Protein AF-A0A251WBS4-F1 (afdb_monomer_lite)

Structure (mmCIF, N/CA/C/O backbone):
data_AF-A0A251WBS4-F1
#
_entry.id   AF-A0A251WBS4-F1
#
loop_
_atom_site.group_PDB
_atom_site.id
_atom_site.type_symbol
_atom_site.label_atom_id
_atom_site.label_alt_id
_atom_site.label_comp_id
_atom_site.label_asym_id
_atom_site.label_entity_id
_atom_site.label_seq_id
_atom_site.pdbx_PDB_ins_code
_atom_site.Cartn_x
_atom_site.Cartn_y
_atom_site.Cartn_z
_atom_site.occupancy
_atom_site.B_iso_or_equiv
_atom_site.auth_seq_id
_atom_site.auth_comp_id
_atom_site.auth_asym_id
_atom_site.auth_atom_id
_atom_site.pdbx_PDB_model_num
ATOM 1 N N . MET A 1 1 ? -35.674 -22.904 36.968 1.00 46.69 1 MET A N 1
ATOM 2 C CA . MET A 1 1 ? -35.251 -22.869 35.552 1.00 46.69 1 MET A CA 1
ATOM 3 C C . MET A 1 1 ? -34.997 -21.417 35.200 1.00 46.69 1 MET A C 1
ATOM 5 O O . MET A 1 1 ? -35.944 -20.658 35.055 1.00 46.69 1 MET A O 1
ATOM 9 N N . THR A 1 2 ? -33.736 -21.003 35.222 1.00 41.19 2 THR A N 1
ATOM 10 C CA . THR A 1 2 ? -33.306 -19.636 34.897 1.00 41.19 2 THR A CA 1
ATOM 11 C C . THR A 1 2 ? -33.329 -19.480 33.373 1.00 41.19 2 THR A C 1
ATOM 13 O O . THR A 1 2 ? -32.869 -20.402 32.695 1.00 41.19 2 THR A O 1
ATOM 16 N N . PRO A 1 3 ? -33.872 -18.389 32.804 1.00 46.88 3 PRO A N 1
ATOM 17 C CA . PRO A 1 3 ? -33.784 -18.175 31.364 1.00 46.88 3 PRO A CA 1
ATOM 18 C C . PRO A 1 3 ? -32.308 -18.033 30.949 1.00 46.88 3 PRO A C 1
ATOM 20 O O . PRO A 1 3 ? -31.515 -17.488 31.724 1.00 46.88 3 PRO A O 1
ATOM 23 N N . PRO A 1 4 ? -31.913 -18.525 29.761 1.00 46.59 4 PRO A N 1
ATOM 24 C CA . PRO A 1 4 ? -30.562 -18.319 29.262 1.00 46.59 4 PRO A CA 1
ATOM 25 C C . PRO A 1 4 ? -30.319 -16.824 29.025 1.00 46.59 4 PRO A C 1
ATOM 27 O O . PRO A 1 4 ? -31.164 -16.129 28.457 1.00 46.59 4 PRO A O 1
ATOM 30 N N . SER A 1 5 ? -29.160 -16.337 29.473 1.00 45.34 5 SER A N 1
ATOM 31 C CA . SER A 1 5 ? -28.677 -14.983 29.200 1.00 45.34 5 SER A CA 1
ATOM 32 C C . SER A 1 5 ? -28.696 -14.699 27.692 1.00 45.34 5 SER A C 1
ATOM 34 O O . SER A 1 5 ? -28.319 -15.582 26.915 1.00 45.34 5 SER A O 1
ATOM 36 N N . PRO A 1 6 ? -29.099 -13.492 27.252 1.00 50.22 6 PRO A N 1
ATOM 37 C CA . PRO A 1 6 ? -29.085 -13.144 25.840 1.00 50.22 6 PRO A CA 1
ATOM 38 C C . PRO A 1 6 ? -27.646 -13.208 25.323 1.00 50.22 6 PRO A C 1
ATOM 40 O O . PRO A 1 6 ? -26.766 -12.492 25.801 1.00 50.22 6 PRO A O 1
ATOM 43 N N . GLN A 1 7 ? -27.408 -14.096 24.358 1.00 42.38 7 GLN A N 1
ATOM 44 C CA . GLN A 1 7 ? -26.165 -14.117 23.602 1.00 42.38 7 GLN A CA 1
ATOM 45 C C . GLN A 1 7 ? -26.086 -12.796 22.837 1.00 42.38 7 GLN A C 1
ATOM 47 O O . GLN A 1 7 ? -26.953 -12.495 22.016 1.00 42.38 7 GLN A O 1
ATOM 52 N N . ILE A 1 8 ? -25.086 -11.978 23.163 1.00 43.69 8 ILE A N 1
ATOM 53 C CA . ILE A 1 8 ? -24.779 -10.759 22.421 1.00 43.69 8 ILE A CA 1
ATOM 54 C C . ILE A 1 8 ? -24.406 -11.214 21.010 1.00 43.69 8 ILE A C 1
ATOM 56 O O . ILE A 1 8 ? -23.348 -11.796 20.798 1.00 43.69 8 ILE A O 1
ATOM 60 N N . LEU A 1 9 ? -25.318 -10.999 20.066 1.00 41.06 9 LEU A N 1
ATOM 61 C CA . LEU A 1 9 ? -25.081 -11.195 18.646 1.00 41.06 9 LEU A CA 1
ATOM 62 C C . LEU A 1 9 ? -24.006 -10.181 18.235 1.00 41.06 9 LEU A C 1
ATOM 64 O O . LEU A 1 9 ? -24.298 -8.992 18.088 1.00 41.06 9 LEU A O 1
ATOM 68 N N . GLU A 1 10 ? -22.753 -10.627 18.143 1.00 39.06 10 GLU A N 1
ATOM 69 C CA . GLU A 1 10 ? -21.641 -9.819 17.651 1.00 39.06 10 GLU A CA 1
ATOM 70 C C . GLU A 1 10 ? -22.037 -9.255 16.283 1.00 39.06 10 GLU A C 1
ATOM 72 O O . GLU A 1 10 ? -22.209 -9.982 15.305 1.00 39.06 10 GLU A O 1
ATOM 77 N N . SER A 1 11 ? -22.271 -7.942 16.230 1.00 45.28 11 SER A N 1
ATOM 78 C CA . SER A 1 11 ? -22.544 -7.256 14.969 1.00 45.28 11 SER A CA 1
ATOM 79 C C . SER A 1 11 ? -21.359 -7.489 14.029 1.00 45.28 11 SER A C 1
ATOM 81 O O . SER A 1 11 ? -20.220 -7.415 14.505 1.00 45.28 11 SER A O 1
ATOM 83 N N . PRO A 1 12 ? -21.577 -7.751 12.725 1.00 49.47 12 PRO A N 1
ATOM 84 C CA . PRO A 1 12 ? -20.476 -7.932 11.792 1.00 49.47 12 PRO A CA 1
ATOM 85 C C . PRO A 1 12 ? -19.605 -6.677 11.845 1.00 49.47 12 PRO A C 1
ATOM 87 O O . PRO A 1 12 ? -20.053 -5.579 11.506 1.00 49.47 12 PRO A O 1
ATOM 90 N N . GLN A 1 13 ? -18.382 -6.829 12.354 1.00 56.59 13 GLN A N 1
ATOM 91 C CA . GLN A 1 13 ? -17.402 -5.752 12.373 1.00 56.59 13 GLN A CA 1
ATOM 92 C C . GLN A 1 13 ? -17.239 -5.267 10.932 1.00 56.59 13 GLN A C 1
ATOM 94 O O . GLN A 1 13 ? -17.063 -6.082 10.023 1.00 56.59 13 GLN A O 1
ATOM 99 N N . ALA A 1 14 ? -17.346 -3.955 10.713 1.00 65.94 14 ALA A N 1
ATOM 100 C CA . ALA A 1 14 ? -17.113 -3.389 9.391 1.00 65.94 14 ALA A CA 1
ATOM 101 C C . ALA A 1 14 ? -15.732 -3.852 8.885 1.00 65.94 14 ALA A C 1
ATOM 103 O O . ALA A 1 14 ? -14.791 -3.909 9.687 1.00 65.94 14 ALA A O 1
ATOM 104 N N . PRO A 1 15 ? -15.597 -4.211 7.594 1.00 76.69 15 PRO A N 1
ATOM 105 C CA . PRO A 1 15 ? -14.317 -4.648 7.059 1.00 76.69 15 PRO A CA 1
ATOM 106 C C . PRO A 1 15 ? -13.251 -3.567 7.305 1.00 76.69 15 PRO A C 1
ATOM 108 O O . PRO A 1 15 ? -13.569 -2.373 7.276 1.00 76.69 15 PRO A O 1
ATOM 111 N N . PRO A 1 16 ? -11.996 -3.962 7.580 1.00 86.12 16 PRO A N 1
ATOM 112 C CA . PRO A 1 16 ? -10.938 -2.997 7.830 1.00 86.12 16 PRO A CA 1
ATOM 113 C C . PRO A 1 16 ? -10.671 -2.156 6.580 1.00 86.12 16 PRO A C 1
ATOM 115 O O . PRO A 1 16 ? -10.741 -2.664 5.461 1.00 86.12 16 PRO A O 1
ATOM 118 N N . CYS A 1 17 ? -10.289 -0.893 6.776 1.00 89.50 17 CYS A N 1
ATOM 119 C CA . CYS A 1 17 ? -9.756 -0.088 5.680 1.00 89.50 17 CYS A CA 1
ATOM 120 C C . CYS A 1 17 ? -8.401 -0.667 5.267 1.00 89.50 17 CYS A C 1
ATOM 122 O O . CYS A 1 17 ? -7.529 -0.836 6.121 1.00 89.50 17 CYS A O 1
ATOM 124 N N . ARG A 1 18 ? -8.210 -0.985 3.986 1.00 94.06 18 ARG A N 1
ATOM 125 C CA . ARG A 1 18 ? -6.945 -1.529 3.477 1.00 94.06 18 ARG A CA 1
ATOM 126 C C . ARG A 1 18 ? -6.140 -0.432 2.803 1.00 94.06 18 ARG A C 1
ATOM 128 O O . ARG A 1 18 ? -6.684 0.314 1.994 1.00 94.06 18 ARG A O 1
ATOM 135 N N . ILE A 1 19 ? -4.849 -0.371 3.097 1.00 95.00 19 ILE A N 1
ATOM 136 C CA . ILE A 1 19 ? -3.885 0.480 2.404 1.00 95.00 19 ILE A CA 1
ATOM 137 C C . ILE A 1 19 ? -2.816 -0.422 1.787 1.00 95.00 19 ILE A C 1
ATOM 139 O O . ILE A 1 19 ? -2.160 -1.178 2.500 1.00 95.00 19 ILE A O 1
ATOM 143 N N . LEU A 1 20 ? -2.629 -0.338 0.473 1.00 96.94 20 LEU A N 1
ATOM 144 C CA . LEU A 1 20 ? -1.485 -0.910 -0.230 1.00 96.94 20 LEU A CA 1
ATOM 145 C C . LEU A 1 20 ? -0.413 0.174 -0.330 1.00 96.94 20 LEU A C 1
ATOM 147 O O . LEU A 1 20 ? -0.620 1.176 -1.009 1.00 96.94 20 LEU A O 1
ATOM 151 N N . LEU A 1 21 ? 0.716 -0.007 0.351 1.00 97.75 21 LEU A N 1
ATOM 152 C CA . LEU A 1 21 ? 1.795 0.976 0.379 1.00 97.75 21 LEU A CA 1
ATOM 153 C C . LEU A 1 21 ? 2.951 0.520 -0.501 1.00 97.75 21 LEU A C 1
ATOM 155 O O . LEU A 1 21 ? 3.651 -0.431 -0.166 1.00 97.75 21 LEU A O 1
ATOM 159 N N . ALA A 1 22 ? 3.180 1.225 -1.600 1.00 96.88 22 ALA A N 1
ATOM 160 C CA . ALA A 1 22 ? 4.280 0.951 -2.513 1.00 96.88 22 ALA A CA 1
ATOM 161 C C . ALA A 1 22 ? 5.333 2.055 -2.478 1.00 96.88 22 ALA A C 1
ATOM 163 O O . ALA A 1 22 ? 5.101 3.152 -1.981 1.00 96.88 22 ALA A O 1
ATOM 164 N N . HIS A 1 23 ? 6.504 1.804 -3.059 1.00 96.06 23 HIS A N 1
ATOM 165 C CA . HIS A 1 23 ? 7.510 2.856 -3.199 1.00 96.06 23 HIS A CA 1
ATOM 166 C C . HIS A 1 23 ? 7.011 4.018 -4.082 1.00 96.06 23 HIS A C 1
ATOM 168 O O . HIS A 1 23 ? 7.164 5.190 -3.737 1.00 96.06 23 HIS A O 1
ATOM 174 N N . GLY A 1 24 ? 6.370 3.677 -5.204 1.00 92.19 24 GLY A N 1
ATOM 175 C CA . GLY A 1 24 ? 5.958 4.613 -6.248 1.00 92.19 24 GLY A CA 1
ATOM 176 C C . GLY A 1 24 ? 7.060 4.876 -7.275 1.00 92.19 24 GLY A C 1
ATOM 177 O O . GLY A 1 24 ? 8.258 4.843 -6.975 1.00 92.19 24 GLY A O 1
ATOM 178 N N . SER A 1 25 ? 6.641 5.116 -8.514 1.00 92.56 25 SER A N 1
ATOM 179 C CA . SER A 1 25 ? 7.492 5.390 -9.667 1.00 92.56 25 SER A CA 1
ATOM 180 C C . SER A 1 25 ? 7.019 6.639 -10.401 1.00 92.56 25 SER A C 1
ATOM 182 O O . SER A 1 25 ? 5.827 6.865 -10.585 1.00 92.56 25 SER A O 1
ATOM 184 N N . ARG A 1 26 ? 7.977 7.436 -10.883 1.00 91.00 26 ARG A N 1
ATOM 185 C CA . ARG A 1 26 ? 7.719 8.593 -11.760 1.00 91.00 26 ARG A CA 1
ATOM 186 C C . ARG A 1 26 ? 7.756 8.235 -13.249 1.00 91.00 26 ARG A C 1
ATOM 188 O O . ARG A 1 26 ? 7.549 9.102 -14.090 1.00 91.00 26 ARG A O 1
ATOM 195 N N . ARG A 1 27 ? 8.083 6.984 -13.594 1.00 93.56 27 ARG A N 1
ATOM 196 C CA . ARG A 1 27 ? 8.146 6.538 -14.992 1.00 93.56 27 ARG A CA 1
ATOM 197 C C . ARG A 1 27 ? 6.728 6.321 -15.534 1.00 93.56 27 ARG A C 1
ATOM 199 O O . ARG A 1 27 ? 5.914 5.744 -14.810 1.00 93.56 27 ARG A O 1
ATOM 206 N N . PRO A 1 28 ? 6.440 6.688 -16.796 1.00 90.81 28 PRO A N 1
ATOM 207 C CA . PRO A 1 28 ? 5.167 6.356 -17.432 1.00 90.81 28 PRO A CA 1
ATOM 208 C C . PRO A 1 28 ? 4.879 4.852 -17.345 1.00 90.81 28 PRO A C 1
ATOM 210 O O . PRO A 1 28 ? 5.748 4.038 -17.651 1.00 90.81 28 PRO A O 1
ATOM 213 N N . GLY A 1 29 ? 3.687 4.484 -16.867 1.00 92.25 29 GLY A N 1
ATOM 214 C CA . GLY A 1 29 ? 3.277 3.085 -16.674 1.00 92.25 29 GLY A CA 1
ATOM 215 C C . GLY A 1 29 ? 3.964 2.346 -15.516 1.00 92.25 29 GLY A C 1
ATOM 216 O O . GLY A 1 29 ? 3.622 1.203 -15.227 1.00 92.25 29 GLY A O 1
ATOM 217 N N . GLY A 1 30 ? 4.901 2.983 -14.806 1.00 92.12 30 GLY A N 1
ATOM 218 C CA . GLY A 1 30 ? 5.676 2.349 -13.735 1.00 92.12 30 GLY A CA 1
ATOM 219 C C . GLY A 1 30 ? 4.855 1.925 -12.514 1.00 92.12 30 GLY A C 1
ATOM 220 O O . GLY A 1 30 ? 5.332 1.113 -11.729 1.00 92.12 30 GLY A O 1
ATOM 221 N N . ASN A 1 31 ? 3.634 2.446 -12.368 1.00 94.69 31 ASN A N 1
ATOM 222 C CA . ASN A 1 31 ? 2.724 2.121 -11.269 1.00 94.69 31 ASN A CA 1
ATOM 223 C C . ASN A 1 31 ? 1.525 1.261 -11.701 1.00 94.69 31 ASN A C 1
ATOM 225 O O . ASN A 1 31 ? 0.752 0.833 -10.853 1.00 94.69 31 ASN A O 1
ATOM 229 N N . THR A 1 32 ? 1.362 0.954 -12.993 1.00 95.12 32 THR A N 1
ATOM 230 C CA . THR A 1 32 ? 0.133 0.325 -13.512 1.00 95.12 32 THR A CA 1
ATOM 231 C C . THR A 1 32 ? -0.197 -1.004 -12.832 1.00 95.12 32 THR A C 1
ATOM 233 O O . THR A 1 32 ? -1.358 -1.274 -12.530 1.00 95.12 32 THR A O 1
ATOM 236 N N . ILE A 1 33 ? 0.818 -1.824 -12.545 1.00 94.50 33 ILE A N 1
ATOM 237 C CA . ILE A 1 33 ? 0.626 -3.110 -11.862 1.00 94.50 33 ILE A CA 1
ATOM 238 C C . ILE A 1 33 ? 0.136 -2.907 -10.428 1.00 94.50 33 ILE A C 1
ATOM 240 O O . ILE A 1 33 ? -0.800 -3.578 -10.002 1.00 94.50 33 ILE A O 1
ATOM 244 N N . VAL A 1 34 ? 0.721 -1.962 -9.691 1.00 94.62 34 VAL A N 1
ATOM 245 C CA . VAL A 1 34 ? 0.334 -1.724 -8.296 1.00 94.62 34 VAL A CA 1
ATOM 246 C C . VAL A 1 34 ? -1.012 -0.998 -8.183 1.00 94.62 34 VAL A C 1
ATOM 248 O O . VAL A 1 34 ? -1.782 -1.270 -7.268 1.00 94.62 34 VAL A O 1
ATOM 251 N N . GLU A 1 35 ? -1.359 -0.163 -9.162 1.00 95.00 35 GLU A N 1
ATOM 252 C CA . GLU A 1 35 ? -2.692 0.436 -9.314 1.00 95.00 35 GLU A CA 1
ATOM 253 C C . GLU A 1 35 ? -3.777 -0.599 -9.617 1.00 95.00 35 GLU A C 1
ATOM 255 O O . GLU A 1 35 ? -4.910 -0.477 -9.149 1.00 95.00 35 GLU A O 1
ATOM 260 N N . GLN A 1 36 ? -3.467 -1.617 -10.424 1.00 94.44 36 GLN A N 1
ATOM 261 C CA . GLN A 1 36 ? -4.387 -2.729 -10.646 1.00 94.44 36 GLN A CA 1
ATOM 262 C C . GLN A 1 36 ? -4.529 -3.574 -9.379 1.00 94.44 36 GLN A C 1
ATOM 264 O O . GLN A 1 36 ? -5.649 -3.813 -8.941 1.00 94.44 36 GLN A O 1
ATOM 269 N N . LEU A 1 37 ? -3.413 -3.923 -8.737 1.00 94.31 37 LEU A N 1
ATOM 270 C CA . LEU A 1 37 ? -3.418 -4.701 -7.502 1.00 94.31 37 LEU A CA 1
ATOM 271 C C . LEU A 1 37 ? -4.220 -4.014 -6.387 1.00 94.31 37 LEU A C 1
ATOM 273 O O . LEU A 1 37 ? -5.013 -4.664 -5.714 1.00 94.31 37 LEU A O 1
ATOM 277 N N . ALA A 1 38 ? -4.067 -2.699 -6.210 1.00 94.25 38 ALA A N 1
ATOM 278 C CA . ALA A 1 38 ? -4.849 -1.943 -5.233 1.00 94.25 38 ALA A CA 1
ATOM 279 C C . ALA A 1 38 ? -6.360 -2.048 -5.493 1.00 94.25 38 ALA A C 1
ATOM 281 O O . ALA A 1 38 ? -7.135 -2.222 -4.555 1.00 94.25 38 ALA A O 1
ATOM 282 N N . ARG A 1 39 ? -6.777 -1.994 -6.767 1.00 91.75 39 ARG A N 1
ATOM 283 C CA . ARG A 1 39 ? -8.183 -2.171 -7.158 1.00 91.75 39 ARG A CA 1
ATOM 284 C C . ARG A 1 39 ? -8.680 -3.580 -6.862 1.00 91.75 39 ARG A C 1
ATOM 286 O O . ARG A 1 39 ? -9.756 -3.721 -6.291 1.00 91.75 39 ARG A O 1
ATOM 293 N N . ASP A 1 40 ? -7.894 -4.597 -7.196 1.00 92.19 40 ASP A N 1
ATOM 294 C CA . ASP A 1 40 ? -8.265 -6.000 -6.980 1.00 92.19 40 ASP A CA 1
ATOM 295 C C . ASP A 1 40 ? -8.391 -6.339 -5.483 1.00 92.19 40 ASP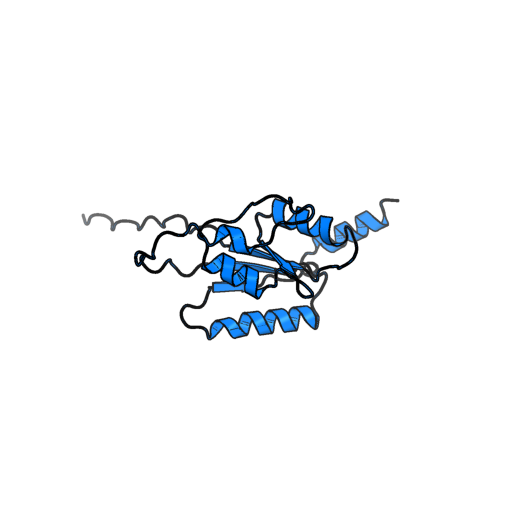 A C 1
ATOM 297 O O . ASP A 1 40 ? -9.200 -7.180 -5.093 1.00 92.19 40 ASP A O 1
ATOM 301 N N . LEU A 1 41 ? -7.623 -5.653 -4.629 1.00 90.06 41 LEU A N 1
ATOM 302 C CA . LEU A 1 41 ? -7.648 -5.815 -3.173 1.00 90.06 41 LEU A CA 1
ATOM 303 C C . LEU A 1 41 ? -8.710 -4.960 -2.456 1.00 90.06 41 LEU A C 1
ATOM 305 O O . LEU A 1 41 ? -8.859 -5.093 -1.234 1.00 90.06 41 LEU A O 1
ATOM 309 N N . ASP A 1 42 ? -9.424 -4.089 -3.179 1.00 90.56 42 ASP A N 1
ATOM 310 C CA . ASP A 1 42 ? -10.243 -3.009 -2.604 1.00 90.56 42 ASP A CA 1
ATOM 311 C C . ASP A 1 42 ? -9.450 -2.216 -1.545 1.00 90.56 42 ASP A C 1
ATOM 313 O O . ASP A 1 42 ? -9.820 -2.122 -0.373 1.00 90.56 42 ASP A O 1
ATOM 317 N N . ALA A 1 43 ? -8.270 -1.738 -1.948 1.00 92.38 43 ALA A N 1
ATOM 318 C CA . ALA A 1 43 ? -7.329 -1.037 -1.089 1.00 92.38 43 ALA A CA 1
ATOM 319 C C . ALA A 1 43 ? -7.053 0.385 -1.586 1.00 92.38 43 ALA A C 1
ATOM 321 O O . ALA A 1 43 ? -6.938 0.653 -2.782 1.00 92.38 43 ALA A O 1
ATOM 322 N N . HIS A 1 44 ? -6.855 1.294 -0.636 1.00 92.62 44 HIS A N 1
ATOM 323 C CA . HIS A 1 44 ? -6.268 2.599 -0.893 1.00 92.62 44 HIS A CA 1
ATOM 324 C C . HIS A 1 44 ? -4.807 2.433 -1.292 1.00 92.62 44 HIS A C 1
ATOM 326 O O . HIS A 1 44 ? -4.016 1.871 -0.539 1.00 92.62 44 HIS A O 1
ATOM 332 N N . LEU A 1 45 ? -4.434 2.941 -2.459 1.00 95.50 45 LEU A N 1
ATOM 333 C CA . LEU A 1 45 ? -3.041 2.953 -2.879 1.00 95.50 45 LEU A CA 1
ATOM 334 C C . LEU A 1 45 ? -2.333 4.164 -2.280 1.00 95.50 45 LEU A C 1
ATOM 336 O O . LEU A 1 45 ? -2.746 5.288 -2.541 1.00 95.50 45 LEU A O 1
ATOM 340 N N . ALA A 1 46 ? -1.271 3.918 -1.522 1.00 96.44 46 ALA A N 1
ATOM 341 C CA . ALA A 1 46 ? -0.355 4.925 -1.011 1.00 96.44 46 ALA A CA 1
ATOM 342 C C . ALA A 1 46 ? 1.039 4.720 -1.609 1.00 96.44 46 ALA A C 1
ATOM 344 O O . ALA A 1 46 ? 1.455 3.589 -1.885 1.00 96.44 46 ALA A O 1
ATOM 345 N N . TYR A 1 47 ? 1.792 5.808 -1.740 1.00 96.69 47 TYR A N 1
ATOM 346 C CA . TYR A 1 47 ? 3.184 5.767 -2.159 1.00 96.69 47 TYR A CA 1
ATOM 347 C C . TYR A 1 47 ? 4.115 6.365 -1.105 1.00 96.69 47 TYR A C 1
ATOM 349 O O . TYR A 1 47 ? 3.781 7.324 -0.414 1.00 96.69 47 TYR A O 1
ATOM 357 N N . TRP A 1 48 ? 5.318 5.801 -1.003 1.00 95.69 48 TRP A N 1
ATOM 358 C CA . TRP A 1 48 ? 6.372 6.319 -0.134 1.00 95.69 48 TRP A CA 1
ATOM 359 C C . TRP A 1 48 ? 7.019 7.585 -0.707 1.00 95.69 48 TRP A C 1
ATOM 361 O O . TRP A 1 48 ? 7.298 8.531 0.019 1.00 95.69 48 TRP A O 1
ATOM 371 N N . SER A 1 49 ? 7.279 7.608 -2.018 1.00 93.31 49 SER A N 1
ATOM 372 C CA . SER A 1 49 ? 8.054 8.675 -2.675 1.00 93.31 49 SER A CA 1
ATOM 373 C C . SER A 1 49 ? 7.218 9.693 -3.452 1.00 93.31 49 SER A C 1
ATOM 375 O O . SER A 1 49 ? 7.786 10.553 -4.127 1.00 93.31 49 SER A O 1
ATOM 377 N N . MET A 1 50 ? 5.889 9.588 -3.422 1.00 92.44 50 MET A N 1
ATOM 378 C CA . MET A 1 50 ? 4.993 10.507 -4.128 1.00 92.44 50 MET A CA 1
ATOM 379 C C . MET A 1 50 ? 3.582 10.497 -3.534 1.00 92.44 50 MET A C 1
ATOM 381 O O . MET A 1 50 ? 3.294 9.731 -2.623 1.00 92.44 50 MET A O 1
ATOM 385 N N . ALA A 1 51 ? 2.710 11.362 -4.047 1.00 90.56 51 ALA A N 1
ATOM 386 C CA . ALA A 1 51 ? 1.309 11.398 -3.651 1.00 90.56 51 ALA A CA 1
ATOM 387 C C . ALA A 1 51 ? 0.480 10.301 -4.361 1.00 90.56 51 ALA A C 1
ATOM 389 O O . ALA A 1 51 ? 0.805 9.947 -5.501 1.00 90.56 51 ALA A O 1
ATOM 390 N N . PRO A 1 52 ? -0.615 9.818 -3.743 1.00 94.38 52 PRO A N 1
ATOM 391 C CA . PRO A 1 52 ? -1.013 10.084 -2.354 1.00 94.38 52 PRO A CA 1
ATOM 392 C C . PRO A 1 52 ? -0.065 9.404 -1.354 1.00 94.38 52 PRO A C 1
ATOM 394 O O . PRO A 1 52 ? 0.377 8.275 -1.573 1.00 94.38 52 PRO A O 1
ATOM 397 N N . SER A 1 53 ? 0.265 10.104 -0.270 1.00 94.56 53 SER A N 1
ATOM 398 C CA . SER A 1 53 ? 1.143 9.581 0.777 1.00 94.56 53 SER A CA 1
ATOM 399 C C . SER A 1 53 ? 0.400 8.620 1.707 1.00 94.56 53 SER A C 1
ATOM 401 O O . SER A 1 53 ? -0.832 8.551 1.731 1.00 94.56 53 SER A O 1
ATOM 403 N N . LEU A 1 54 ? 1.155 7.890 2.528 1.00 93.94 54 LEU A N 1
ATOM 404 C CA . LEU A 1 54 ? 0.579 7.025 3.555 1.00 93.94 54 LEU A CA 1
ATOM 405 C C . LEU A 1 54 ? -0.332 7.797 4.532 1.00 93.94 54 LEU A C 1
ATOM 407 O O . LEU A 1 54 ? -1.375 7.284 4.939 1.00 93.94 54 LEU A O 1
ATOM 411 N N . GLU A 1 55 ? 0.043 9.026 4.885 1.00 91.12 55 GLU A N 1
ATOM 412 C CA . GLU A 1 55 ? -0.741 9.883 5.777 1.00 91.12 55 GLU A CA 1
ATOM 413 C C . GLU A 1 55 ? -2.043 10.357 5.117 1.00 91.12 55 GLU A C 1
ATOM 415 O O . GLU A 1 55 ? -3.100 10.293 5.746 1.00 91.12 55 GLU A O 1
ATOM 420 N N . ASP A 1 56 ? -2.005 10.729 3.833 1.00 89.50 56 ASP A N 1
ATOM 421 C CA . ASP A 1 56 ? -3.206 11.102 3.071 1.00 89.50 56 ASP A CA 1
ATOM 422 C C . ASP A 1 56 ? -4.227 9.957 3.059 1.00 89.50 56 ASP A C 1
ATOM 424 O O . ASP A 1 56 ? -5.415 10.148 3.341 1.00 89.50 56 ASP A O 1
ATOM 428 N N . CYS A 1 57 ? -3.758 8.737 2.780 1.00 90.56 57 CYS A N 1
ATOM 429 C CA . CYS A 1 57 ? -4.607 7.551 2.760 1.00 90.56 57 CYS A CA 1
ATOM 430 C C . CYS A 1 57 ? -5.141 7.193 4.150 1.00 90.56 57 CYS A C 1
ATOM 432 O O . CYS A 1 57 ? -6.308 6.817 4.269 1.00 90.56 57 CYS A O 1
ATOM 434 N N . LEU A 1 58 ? -4.334 7.341 5.204 1.00 88.50 58 LEU A N 1
ATOM 435 C CA . LEU A 1 58 ? -4.788 7.127 6.577 1.00 88.50 58 LEU A CA 1
ATOM 436 C C . LEU A 1 58 ? -5.889 8.120 6.962 1.00 88.50 58 LEU A C 1
ATOM 438 O O . LEU A 1 58 ? -6.938 7.708 7.460 1.00 88.50 58 LEU A O 1
ATOM 442 N N . ASN A 1 59 ? -5.696 9.405 6.669 1.00 85.38 59 ASN A N 1
ATOM 443 C CA . ASN A 1 59 ? -6.695 10.441 6.919 1.00 85.38 59 ASN A CA 1
ATOM 444 C C . ASN A 1 59 ? -7.995 10.152 6.161 1.00 85.38 59 ASN A C 1
ATOM 446 O O . ASN A 1 59 ? -9.087 10.252 6.727 1.00 85.38 59 ASN A O 1
ATOM 450 N N . HIS A 1 60 ? -7.894 9.705 4.908 1.00 83.06 60 HIS A N 1
ATOM 451 C CA . HIS A 1 60 ? -9.060 9.295 4.138 1.00 83.06 60 HIS A CA 1
ATOM 452 C C . HIS A 1 60 ? -9.778 8.094 4.777 1.00 83.06 60 HIS A C 1
ATOM 454 O O . HIS A 1 60 ? -10.991 8.151 4.994 1.00 83.06 60 HIS A O 1
ATOM 460 N N . CYS A 1 61 ? -9.036 7.044 5.148 1.00 82.06 61 CYS A N 1
ATOM 461 C CA . CYS A 1 61 ? -9.562 5.876 5.860 1.00 82.06 61 CYS A CA 1
ATOM 462 C C . CYS A 1 61 ? -10.258 6.256 7.170 1.00 82.06 61 CYS A C 1
ATOM 464 O O . CYS A 1 61 ? -11.216 5.594 7.561 1.00 82.06 61 CYS A O 1
ATOM 466 N N . MET A 1 62 ? -9.802 7.297 7.869 1.00 80.44 62 MET A N 1
ATOM 467 C CA . MET A 1 62 ? -10.417 7.770 9.112 1.00 80.44 62 MET A CA 1
ATOM 468 C C . MET A 1 62 ? -11.681 8.601 8.861 1.00 80.44 62 MET A C 1
ATOM 470 O O . MET A 1 62 ? -12.685 8.421 9.555 1.00 80.44 62 MET A O 1
ATOM 474 N N . ASN A 1 63 ? -11.684 9.447 7.831 1.00 75.00 63 ASN A N 1
ATOM 475 C CA . ASN A 1 63 ? -12.765 10.403 7.582 1.00 75.00 63 ASN A CA 1
ATOM 476 C C . ASN A 1 63 ? -13.915 9.829 6.735 1.00 75.00 63 ASN A C 1
ATOM 478 O O . ASN A 1 63 ? -15.067 10.222 6.921 1.00 75.00 63 ASN A O 1
ATOM 482 N N . HIS A 1 64 ? -13.666 8.832 5.880 1.00 64.88 64 HIS A N 1
ATOM 483 C CA . HIS A 1 64 ? -14.674 8.296 4.956 1.00 64.88 64 HIS A CA 1
ATOM 484 C C . HIS A 1 64 ? -15.123 6.872 5.323 1.00 64.88 64 HIS A C 1
ATOM 486 O O . HIS A 1 64 ? -14.323 5.949 5.404 1.00 64.88 64 HIS A O 1
ATOM 492 N N . ARG A 1 65 ? -16.435 6.683 5.564 1.00 51.53 65 ARG A N 1
ATOM 493 C CA . ARG A 1 65 ? -17.066 5.379 5.905 1.00 51.53 65 ARG A CA 1
ATOM 494 C C . ARG A 1 65 ? -17.097 4.370 4.752 1.00 51.53 65 ARG A C 1
ATOM 496 O O . ARG A 1 65 ? -17.487 3.232 4.985 1.00 51.53 65 ARG A O 1
ATOM 503 N N . LEU A 1 66 ? -16.751 4.785 3.540 1.00 44.97 66 LEU A N 1
ATOM 504 C CA . LEU A 1 66 ? -16.871 3.988 2.327 1.00 44.97 66 LEU A CA 1
ATOM 505 C C . LEU A 1 66 ? -15.556 4.087 1.561 1.00 44.97 66 LEU A C 1
ATOM 507 O O . LEU A 1 66 ? -15.105 5.203 1.296 1.00 44.97 66 LEU A O 1
ATOM 511 N N . SER A 1 67 ? -14.973 2.936 1.214 1.00 38.69 67 SER A N 1
ATOM 512 C CA . SER A 1 67 ? -13.858 2.850 0.270 1.00 38.69 67 SER A CA 1
ATOM 513 C C . SER A 1 67 ? -14.224 3.646 -0.987 1.00 38.69 67 SER A C 1
ATOM 515 O O . SER A 1 67 ? -15.266 3.372 -1.594 1.00 38.69 67 SER A O 1
ATOM 517 N N . PRO A 1 68 ? -13.418 4.619 -1.437 1.00 43.53 68 PRO A N 1
ATOM 518 C CA . PRO A 1 68 ? -13.517 5.110 -2.783 1.00 43.53 68 PRO A CA 1
ATOM 519 C C . PRO A 1 68 ? -12.881 4.036 -3.661 1.00 43.53 68 PRO A C 1
ATOM 521 O O . PRO A 1 68 ? -11.740 4.154 -4.098 1.00 43.53 68 PRO A O 1
ATOM 524 N N . VAL A 1 69 ? -13.653 3.011 -4.012 1.00 42.62 69 VAL A N 1
ATOM 525 C CA . VAL A 1 69 ? -13.509 2.514 -5.375 1.00 42.62 69 VAL A CA 1
ATOM 526 C C . VAL A 1 69 ? -13.977 3.668 -6.256 1.00 42.62 69 VAL A C 1
ATOM 528 O O . VAL A 1 69 ? -15.165 3.821 -6.538 1.00 42.62 69 VAL A O 1
ATOM 531 N N . LYS A 1 70 ? -13.049 4.546 -6.645 1.00 40.62 70 LYS A N 1
ATOM 532 C CA . LYS A 1 70 ? -13.222 5.340 -7.854 1.00 40.62 70 LYS A CA 1
ATOM 533 C C . LYS A 1 70 ? -12.147 4.964 -8.861 1.00 40.62 70 LYS A C 1
ATOM 535 O O . LYS A 1 70 ? -10.977 4.838 -8.505 1.00 40.62 70 LYS A O 1
ATOM 540 N N . PRO A 1 71 ? -12.580 4.702 -10.103 1.00 36.97 71 PRO A N 1
ATOM 541 C CA . PRO A 1 71 ? -11.768 4.070 -11.114 1.00 36.97 71 PRO A CA 1
ATOM 542 C C . PRO A 1 71 ? -10.658 5.020 -11.528 1.00 36.97 71 PRO A C 1
ATOM 544 O O . PRO A 1 71 ? -10.820 6.239 -11.534 1.00 36.97 71 PRO A O 1
ATOM 547 N N . ASN A 1 72 ? -9.546 4.415 -11.909 1.00 38.09 72 ASN A N 1
ATOM 548 C CA . ASN A 1 72 ? -8.510 5.011 -12.724 1.00 38.09 72 ASN A CA 1
ATOM 549 C C . ASN A 1 72 ? -9.131 5.831 -13.880 1.00 38.09 72 ASN A C 1
ATOM 551 O O . ASN A 1 72 ? -9.513 5.255 -14.891 1.00 38.09 72 ASN A O 1
ATOM 555 N N . CYS A 1 73 ? -9.297 7.142 -13.687 1.00 38.38 73 CYS A N 1
ATOM 556 C CA . CYS A 1 73 ? -9.754 8.127 -14.670 1.00 38.38 73 CYS A CA 1
ATOM 557 C C . CYS A 1 73 ? -9.317 9.528 -14.209 1.00 38.38 73 CYS A C 1
ATOM 559 O O . CYS A 1 73 ? -10.146 10.373 -13.888 1.00 38.38 73 CYS A O 1
ATOM 561 N N . LEU A 1 74 ? -8.011 9.789 -14.194 1.00 35.69 74 LEU A N 1
ATOM 562 C CA . LEU A 1 74 ? -7.497 11.145 -14.394 1.00 35.69 74 LEU A CA 1
ATOM 563 C C . LEU A 1 74 ? -6.491 11.111 -15.545 1.00 35.69 74 LEU A C 1
ATOM 565 O O . LEU A 1 74 ? -5.278 11.145 -15.372 1.00 35.69 74 LEU A O 1
ATOM 569 N N . ARG A 1 75 ? -7.056 11.036 -16.756 1.00 33.38 75 ARG A N 1
ATOM 570 C CA . ARG A 1 75 ? -6.535 11.795 -17.896 1.00 33.38 75 ARG A CA 1
ATOM 571 C C . ARG A 1 75 ? -6.553 13.275 -17.492 1.00 33.38 75 ARG A C 1
ATOM 573 O O . ARG A 1 75 ? -7.501 13.703 -16.843 1.00 33.38 75 ARG A O 1
ATOM 580 N N . GLU A 1 76 ? -5.486 13.981 -17.847 1.00 37.41 76 GLU A N 1
ATOM 581 C CA . GLU A 1 76 ? -5.247 15.427 -17.730 1.00 37.41 76 GLU A CA 1
ATOM 582 C C . GLU A 1 76 ? -6.440 16.279 -17.237 1.00 37.41 76 GLU A C 1
ATOM 584 O O . GLU A 1 76 ? -7.431 16.442 -17.946 1.00 37.41 76 GLU A O 1
ATOM 589 N N . GLY A 1 77 ? -6.301 16.895 -16.053 1.00 38.25 77 GLY A N 1
ATOM 590 C CA . GLY A 1 77 ? -6.971 18.173 -15.774 1.00 38.25 77 GLY A CA 1
ATOM 591 C C . GLY A 1 77 ? -8.095 18.247 -14.732 1.00 38.25 77 GLY A C 1
ATOM 592 O O . GLY A 1 77 ? -8.883 19.182 -14.822 1.00 38.25 77 GLY A O 1
ATOM 593 N N . LEU A 1 78 ? -8.188 17.371 -13.722 1.00 37.06 78 LEU A N 1
ATOM 594 C CA . LEU A 1 78 ? -9.132 17.582 -12.605 1.00 37.06 78 LEU A CA 1
ATOM 595 C C . LEU A 1 78 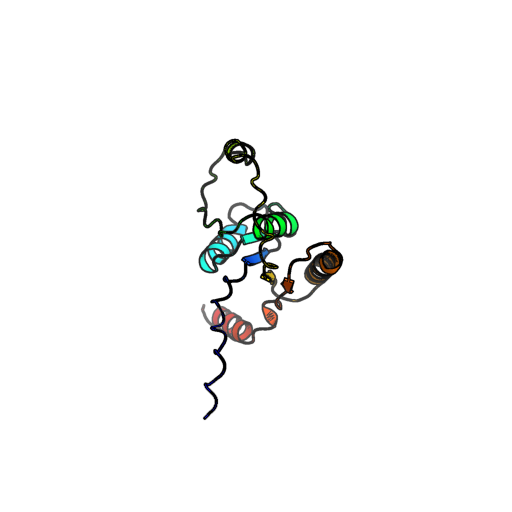? -8.428 17.545 -11.241 1.00 37.06 78 LEU A C 1
ATOM 597 O O . LEU A 1 78 ? -7.914 16.518 -10.803 1.00 37.06 78 LEU A O 1
ATOM 601 N N . HIS A 1 79 ? -8.398 18.720 -10.610 1.00 39.84 79 HIS A N 1
ATOM 602 C CA . HIS A 1 79 ? -7.836 19.009 -9.294 1.00 39.84 79 HIS A CA 1
ATOM 603 C C . HIS A 1 79 ? -8.791 18.540 -8.183 1.00 39.84 79 HIS A C 1
ATOM 605 O O . HIS A 1 79 ? -10.011 18.617 -8.328 1.00 39.84 79 HIS A O 1
ATOM 611 N N . TRP A 1 80 ? -8.247 18.064 -7.063 1.00 37.00 80 TRP A N 1
ATOM 612 C CA . TRP A 1 80 ? -9.010 17.471 -5.955 1.00 37.00 80 TRP A CA 1
ATOM 613 C C . TRP A 1 80 ? -9.922 18.467 -5.201 1.00 37.00 80 TRP A C 1
ATOM 615 O O . TRP A 1 80 ? -10.786 18.048 -4.435 1.00 37.00 80 TRP A O 1
ATOM 625 N N . GLU A 1 81 ? -9.794 19.768 -5.470 1.00 40.06 81 GLU A N 1
ATOM 626 C CA . GLU A 1 81 ? -10.497 20.860 -4.778 1.00 40.06 81 GLU A CA 1
ATOM 627 C C . GLU A 1 81 ? -11.996 21.006 -5.119 1.00 40.06 81 GLU A C 1
ATOM 629 O O . GLU A 1 81 ? -12.709 21.747 -4.450 1.00 40.06 81 GLU A O 1
ATOM 634 N N . THR A 1 82 ? -12.535 20.323 -6.135 1.00 43.47 82 THR A N 1
ATOM 635 C CA . THR A 1 82 ? -13.928 20.574 -6.580 1.00 43.47 82 THR A CA 1
ATOM 636 C C . THR A 1 82 ? -14.990 19.697 -5.892 1.00 43.47 82 THR A C 1
ATOM 638 O O . THR A 1 82 ? -16.182 19.959 -6.029 1.00 43.47 82 THR A O 1
ATOM 641 N N . ILE A 1 83 ? -14.612 18.680 -5.108 1.00 44.06 83 ILE A N 1
ATOM 642 C CA . ILE A 1 83 ? -15.585 17.791 -4.427 1.00 44.06 83 ILE A CA 1
ATOM 643 C C . ILE A 1 83 ? -15.948 18.291 -3.013 1.00 44.06 83 ILE A C 1
ATOM 645 O O . ILE A 1 83 ? -16.960 17.882 -2.443 1.00 44.06 83 ILE A O 1
ATOM 649 N N . GLU A 1 84 ? -15.189 19.235 -2.458 1.00 46.50 84 GLU A N 1
ATOM 650 C CA . GLU A 1 84 ? -15.392 19.739 -1.092 1.00 46.50 84 GLU A CA 1
ATOM 651 C C . GLU A 1 84 ? -16.599 20.693 -0.956 1.00 46.50 84 GLU A C 1
ATOM 653 O O . GLU A 1 84 ? -17.149 20.861 0.130 1.00 46.50 84 GLU A O 1
ATOM 658 N N . ALA A 1 85 ? -17.099 21.246 -2.067 1.00 37.06 85 ALA A N 1
ATOM 659 C CA . ALA A 1 85 ? -18.148 22.272 -2.076 1.00 37.06 85 ALA A CA 1
ATOM 660 C C . ALA A 1 85 ? -19.593 21.760 -1.859 1.00 37.06 85 ALA A C 1
ATOM 662 O O . ALA A 1 85 ? -20.536 22.546 -1.943 1.00 37.06 85 ALA A O 1
ATOM 663 N N . MET A 1 86 ? -19.805 20.465 -1.587 1.00 34.44 86 MET A N 1
ATOM 664 C CA . MET A 1 86 ? -21.150 19.881 -1.403 1.00 34.44 86 MET A CA 1
ATOM 665 C C . MET A 1 86 ? -21.343 19.136 -0.071 1.00 34.44 86 MET A C 1
ATOM 667 O O . MET A 1 86 ? -22.291 18.360 0.062 1.00 34.44 86 MET A O 1
ATOM 671 N N . GLN A 1 87 ? -20.492 19.361 0.936 1.00 49.81 87 GLN A N 1
ATOM 672 C CA . GLN A 1 87 ? -20.731 18.806 2.274 1.00 49.81 87 GLN A CA 1
ATOM 673 C C . GLN A 1 87 ? -21.760 19.660 3.051 1.00 49.81 87 GLN A C 1
ATOM 675 O O . GLN A 1 87 ? -21.511 20.844 3.283 1.00 49.81 87 GLN A O 1
ATOM 680 N N . PRO A 1 88 ? -22.918 19.108 3.473 1.00 37.03 88 PRO A N 1
ATOM 681 C CA . PRO A 1 88 ? -23.841 19.812 4.365 1.00 37.03 88 PRO A CA 1
ATOM 682 C C . PRO A 1 88 ? -23.224 19.995 5.767 1.00 37.03 88 PRO A C 1
ATOM 684 O O . PRO A 1 88 ? -22.361 19.207 6.163 1.00 37.03 88 PRO A O 1
ATOM 687 N N . PRO A 1 89 ? -23.658 21.010 6.543 1.00 44.25 89 PRO A N 1
ATOM 688 C CA . PRO A 1 89 ? -23.035 21.350 7.816 1.00 44.25 89 PRO A CA 1
ATOM 689 C C . PRO A 1 89 ? -23.106 20.195 8.821 1.00 44.25 89 PRO A C 1
ATOM 691 O O . PRO A 1 89 ? -24.129 19.525 8.983 1.00 44.25 89 PRO A O 1
ATOM 694 N N . LEU A 1 90 ? -21.970 20.000 9.492 1.00 43.62 90 LEU A N 1
ATOM 695 C CA . LEU A 1 90 ? -21.657 18.966 10.472 1.00 43.62 90 LEU A CA 1
ATOM 696 C C . LEU A 1 90 ? -22.731 18.864 11.567 1.00 43.62 90 LEU A C 1
ATOM 698 O O . LEU A 1 90 ? -22.659 19.515 12.607 1.00 43.62 90 LEU A O 1
ATOM 702 N N . SER A 1 91 ? -23.708 17.983 11.364 1.00 46.09 91 SER A N 1
ATOM 703 C CA . SER A 1 91 ? -24.439 17.393 12.483 1.00 46.09 91 SER A CA 1
ATOM 704 C C . SER A 1 91 ? -23.455 16.495 13.223 1.00 46.09 91 SER A C 1
ATOM 706 O O . SER A 1 91 ? -22.863 15.608 12.607 1.00 46.09 91 SER A O 1
ATOM 708 N N . VAL A 1 92 ? -23.248 16.742 14.517 1.00 48.28 92 VAL A N 1
ATOM 709 C CA . VAL A 1 92 ? -22.386 15.933 15.390 1.00 48.28 92 VAL A CA 1
ATOM 710 C C . VAL A 1 92 ? -22.884 14.486 15.351 1.00 48.28 92 VAL A C 1
ATOM 712 O O . VAL A 1 92 ? -23.820 14.111 16.053 1.00 48.28 92 VAL A O 1
ATOM 715 N N . GLN A 1 93 ? -22.296 13.673 14.473 1.00 43.94 93 GLN A N 1
ATOM 716 C CA . GLN A 1 93 ? -22.560 12.244 14.433 1.00 43.94 93 GLN A CA 1
ATOM 717 C C . GLN A 1 93 ? -21.862 11.597 15.635 1.00 43.94 93 GLN A C 1
ATOM 719 O O . GLN A 1 93 ? -20.736 11.988 15.961 1.00 43.94 93 GLN A O 1
ATOM 724 N N . PRO A 1 94 ? -22.484 10.602 16.293 1.00 41.72 94 PRO A N 1
ATOM 725 C CA . PRO A 1 94 ? -21.827 9.848 17.350 1.00 41.72 94 PRO A CA 1
ATOM 726 C C . PRO A 1 94 ? -20.485 9.318 16.836 1.00 41.72 94 PRO A C 1
ATOM 728 O O . PRO A 1 94 ? -20.406 8.780 15.726 1.00 41.72 94 PRO A O 1
ATOM 731 N N . ARG A 1 95 ? -19.437 9.541 17.641 1.00 45.25 95 ARG A N 1
ATOM 732 C CA . ARG A 1 95 ? -18.038 9.182 17.373 1.00 45.25 95 ARG A CA 1
ATOM 733 C C . ARG A 1 95 ? -18.000 7.762 16.801 1.00 45.25 95 ARG A C 1
ATOM 735 O O . ARG A 1 95 ? -18.349 6.811 17.498 1.00 45.25 95 ARG A O 1
ATOM 742 N N . ALA A 1 96 ? -17.666 7.635 15.517 1.00 49.62 96 ALA A N 1
ATOM 743 C CA . ALA A 1 96 ? -17.586 6.332 14.873 1.00 49.62 96 ALA A CA 1
ATOM 744 C C . ALA A 1 96 ? -16.577 5.449 15.637 1.00 49.62 96 ALA A C 1
ATOM 746 O O . ALA A 1 96 ? -15.590 5.983 16.154 1.00 49.62 96 ALA A O 1
ATOM 747 N N . PRO A 1 97 ? -16.818 4.130 15.741 1.00 55.66 97 PRO A N 1
ATOM 748 C CA . PRO A 1 97 ? -15.894 3.211 16.396 1.00 55.66 97 PRO A CA 1
ATOM 749 C C . PRO A 1 97 ? -14.493 3.319 15.789 1.00 55.66 97 PRO A C 1
ATOM 751 O O . PRO A 1 97 ? -14.347 3.656 14.611 1.00 55.66 97 PRO A O 1
ATOM 754 N N . VAL A 1 98 ? -13.476 3.034 16.609 1.00 57.22 98 VAL A N 1
ATOM 755 C CA . VAL A 1 98 ? -12.067 2.989 16.195 1.00 57.22 98 VAL A CA 1
ATOM 756 C C . VAL A 1 98 ? -11.969 2.127 14.940 1.00 57.22 98 VAL A C 1
ATOM 758 O O . VAL A 1 98 ? -12.234 0.926 14.985 1.00 57.22 98 VAL A O 1
ATOM 761 N N . ARG A 1 99 ? -11.649 2.742 13.798 1.00 71.62 99 ARG A N 1
ATOM 762 C CA . ARG A 1 99 ? -11.499 1.988 12.557 1.00 71.62 99 ARG A CA 1
ATOM 763 C C . ARG A 1 99 ? -10.211 1.189 12.609 1.00 71.62 99 ARG A C 1
ATOM 765 O O . ARG A 1 99 ? -9.143 1.732 12.895 1.00 71.62 99 ARG A O 1
ATOM 772 N N . ARG A 1 100 ? -10.339 -0.093 12.284 1.00 86.12 100 ARG A N 1
ATOM 773 C CA . ARG A 1 100 ? -9.210 -0.956 11.976 1.00 86.12 100 ARG A CA 1
ATOM 774 C C . ARG A 1 100 ? -8.698 -0.616 10.579 1.00 86.12 100 ARG A C 1
ATOM 776 O O . ARG A 1 100 ? -9.467 -0.620 9.617 1.00 86.12 100 ARG A O 1
ATOM 783 N N . ILE A 1 101 ? -7.412 -0.315 10.489 1.00 90.44 101 ILE A N 1
ATOM 784 C CA . ILE A 1 101 ? -6.682 -0.037 9.255 1.00 90.44 101 ILE A CA 1
ATOM 785 C C . ILE A 1 101 ? -5.630 -1.131 9.103 1.00 90.44 101 ILE A C 1
ATOM 787 O O . ILE A 1 101 ? -4.915 -1.436 10.052 1.00 90.44 101 ILE A O 1
ATOM 791 N N . VAL A 1 102 ? -5.535 -1.722 7.920 1.00 94.06 102 VAL A N 1
ATOM 792 C CA . VAL A 1 102 ? -4.527 -2.730 7.589 1.00 94.06 102 VAL A CA 1
ATOM 793 C C . VAL A 1 102 ? -3.638 -2.166 6.492 1.00 94.06 102 VAL A C 1
ATOM 795 O O . VAL A 1 102 ? -4.136 -1.792 5.432 1.00 94.06 102 VAL A O 1
ATOM 798 N N . ILE A 1 103 ? -2.334 -2.107 6.744 1.00 95.50 103 ILE A N 1
ATOM 799 C CA . ILE A 1 103 ? -1.334 -1.632 5.788 1.00 95.50 103 ILE A CA 1
ATOM 800 C C . ILE A 1 103 ? -0.563 -2.839 5.261 1.00 95.50 103 ILE A C 1
ATOM 802 O O . ILE A 1 103 ? 0.093 -3.546 6.026 1.00 95.50 103 ILE A O 1
ATOM 806 N N . LEU A 1 104 ? -0.624 -3.050 3.948 1.00 96.31 104 LEU A N 1
ATOM 807 C CA . LEU A 1 104 ? 0.183 -4.025 3.227 1.00 96.31 104 LEU A CA 1
ATOM 808 C C . LEU A 1 104 ? 1.381 -3.313 2.577 1.00 96.31 104 LEU A C 1
ATOM 810 O O . LEU A 1 104 ? 1.183 -2.580 1.601 1.00 96.31 104 LEU A O 1
ATOM 814 N N . PRO A 1 105 ? 2.613 -3.508 3.078 1.00 96.56 105 PRO A N 1
ATOM 815 C CA . PRO A 1 105 ? 3.806 -3.001 2.416 1.00 96.56 105 PRO A CA 1
ATOM 816 C C . PRO A 1 105 ? 4.094 -3.819 1.147 1.00 96.56 105 PRO A C 1
ATOM 818 O O . PRO A 1 105 ? 4.466 -4.988 1.207 1.00 96.56 105 PRO A O 1
ATOM 821 N N . TYR A 1 106 ? 3.966 -3.192 -0.022 1.00 96.50 106 TYR A N 1
ATOM 822 C CA . TYR A 1 106 ? 4.345 -3.761 -1.317 1.00 96.50 106 TYR A CA 1
ATOM 823 C C . TYR A 1 106 ? 5.855 -3.603 -1.552 1.00 96.50 106 TYR A C 1
ATOM 825 O O . TYR A 1 106 ? 6.308 -2.852 -2.419 1.00 96.50 106 TYR A O 1
ATOM 833 N N . PHE A 1 107 ? 6.633 -4.294 -0.721 1.00 95.06 107 PHE A N 1
ATOM 834 C CA . PHE A 1 107 ? 8.091 -4.350 -0.770 1.00 95.06 107 PHE A CA 1
ATOM 835 C C . PHE A 1 107 ? 8.531 -5.810 -0.741 1.00 95.06 107 PHE A C 1
ATOM 837 O O . PHE A 1 107 ? 7.905 -6.641 -0.080 1.00 95.06 107 PHE A O 1
ATOM 844 N N . LEU A 1 108 ? 9.593 -6.118 -1.490 1.00 94.31 108 LEU A N 1
ATOM 845 C CA . LEU A 1 108 ? 10.085 -7.488 -1.592 1.00 94.31 108 LEU A CA 1
ATOM 846 C C . LEU A 1 108 ? 10.598 -7.985 -0.243 1.00 94.31 108 LEU A C 1
ATOM 848 O O . LEU A 1 108 ? 10.256 -9.090 0.141 1.00 94.31 108 LEU A O 1
ATOM 852 N N . SER A 1 109 ? 11.365 -7.156 0.461 1.00 93.12 109 SER A N 1
ATOM 853 C CA . SER A 1 109 ? 11.977 -7.484 1.743 1.00 93.12 109 SER A CA 1
ATOM 854 C C . SER A 1 109 ? 11.939 -6.308 2.706 1.00 93.12 109 SER A C 1
ATOM 856 O O . SER A 1 109 ? 11.719 -5.158 2.302 1.00 93.12 109 SER A O 1
ATOM 858 N N . GLU A 1 110 ? 12.222 -6.597 3.970 1.00 93.56 110 GLU A N 1
ATOM 859 C CA . GLU A 1 110 ? 12.495 -5.578 4.978 1.00 93.56 110 GLU A CA 1
ATOM 860 C C . GLU A 1 110 ? 13.776 -4.782 4.648 1.00 93.56 110 GLU A C 1
ATOM 862 O O . GLU A 1 110 ? 14.692 -5.259 3.968 1.00 93.56 110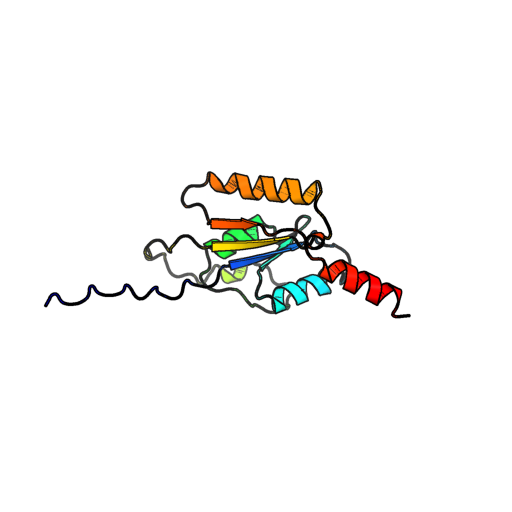 GLU A O 1
ATOM 867 N N . GLY A 1 111 ? 13.832 -3.533 5.112 1.00 94.31 111 GLY A N 1
ATOM 868 C CA . GLY A 1 111 ? 14.968 -2.626 4.971 1.00 94.31 111 GLY A CA 1
ATOM 869 C C . GLY A 1 111 ? 14.648 -1.207 5.451 1.00 94.31 111 GLY A C 1
ATOM 870 O O . GLY A 1 111 ? 13.584 -0.939 6.003 1.00 94.31 111 GLY A O 1
ATOM 871 N N . GLY A 1 112 ? 15.539 -0.248 5.178 1.00 96.56 112 GLY A N 1
ATOM 872 C CA . GLY A 1 112 ? 15.426 1.104 5.749 1.00 96.56 112 GLY A CA 1
ATOM 873 C C . GLY A 1 112 ? 14.111 1.843 5.446 1.00 96.56 112 GLY A C 1
ATOM 874 O O . GLY A 1 112 ? 13.637 2.618 6.273 1.00 96.56 112 GLY A O 1
ATOM 875 N N . ILE A 1 113 ? 13.479 1.586 4.293 1.00 95.38 113 ILE A N 1
ATOM 876 C CA . ILE A 1 113 ? 12.158 2.153 3.972 1.00 95.38 113 ILE A CA 1
ATOM 877 C C . ILE A 1 113 ? 11.064 1.516 4.836 1.00 95.38 113 ILE A C 1
ATOM 879 O O . ILE A 1 113 ? 10.23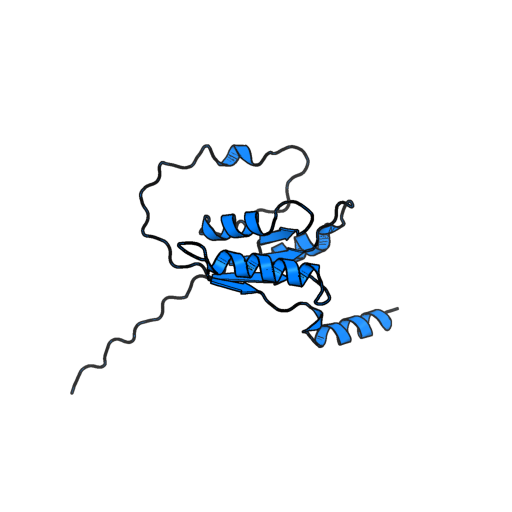9 2.236 5.392 1.00 95.38 113 ILE A O 1
ATOM 883 N N . THR A 1 114 ? 11.050 0.189 4.989 1.00 95.50 114 THR A N 1
ATOM 884 C CA . THR A 1 114 ? 10.042 -0.492 5.817 1.00 95.50 114 THR A CA 1
ATOM 885 C C . THR A 1 114 ? 10.224 -0.165 7.296 1.00 95.50 114 THR A C 1
ATOM 887 O O . THR A 1 114 ? 9.233 -0.019 8.007 1.00 95.50 114 THR A O 1
ATOM 890 N N . ASP A 1 115 ? 11.462 0.061 7.745 1.00 96.75 115 ASP A N 1
ATOM 891 C CA . ASP A 1 115 ? 11.761 0.559 9.091 1.00 96.75 115 ASP A CA 1
ATOM 892 C C . ASP A 1 115 ? 11.190 1.961 9.321 1.00 96.75 115 ASP A C 1
ATOM 894 O O . ASP A 1 115 ? 10.556 2.218 10.351 1.00 96.75 115 ASP A O 1
ATOM 898 N N . ALA A 1 116 ? 11.373 2.859 8.347 1.00 96.88 116 ALA A N 1
ATOM 899 C CA . ALA A 1 116 ? 10.830 4.213 8.392 1.00 96.88 116 ALA A CA 1
ATOM 900 C C . ALA A 1 116 ? 9.293 4.204 8.395 1.00 96.88 116 ALA A C 1
ATOM 902 O O . ALA A 1 116 ? 8.672 4.919 9.183 1.00 96.88 116 ALA A O 1
ATOM 903 N N . ILE A 1 117 ? 8.674 3.335 7.590 1.00 95.06 117 ILE A N 1
ATOM 904 C CA . ILE A 1 117 ? 7.223 3.104 7.600 1.00 95.06 117 ILE A CA 1
ATOM 905 C C . ILE A 1 117 ? 6.777 2.617 8.981 1.00 95.06 117 ILE A C 1
ATOM 907 O O . ILE A 1 117 ? 5.856 3.181 9.570 1.00 95.06 117 ILE A O 1
ATOM 911 N N . ALA A 1 118 ? 7.444 1.607 9.543 1.00 95.38 118 ALA A N 1
ATOM 912 C CA . ALA A 1 118 ? 7.103 1.077 10.857 1.00 95.38 118 ALA A CA 1
ATOM 913 C C . ALA A 1 118 ? 7.249 2.144 11.956 1.00 95.38 118 ALA A C 1
ATOM 915 O O . ALA A 1 118 ? 6.434 2.208 12.878 1.00 95.38 118 ALA A O 1
ATOM 916 N N . GLN A 1 119 ? 8.254 3.020 11.856 1.00 95.44 119 GLN A N 1
ATOM 917 C CA . GLN A 1 119 ? 8.420 4.157 12.758 1.00 95.44 119 GLN A CA 1
ATOM 918 C C . GLN A 1 119 ? 7.283 5.175 12.613 1.00 95.44 119 GLN A C 1
ATOM 920 O O . GLN A 1 119 ? 6.737 5.615 13.629 1.00 95.44 119 GLN A O 1
ATOM 925 N N . GLN A 1 120 ? 6.891 5.506 11.381 1.00 93.25 120 GLN A N 1
ATOM 926 C CA . GLN A 1 120 ? 5.764 6.396 11.109 1.00 93.25 120 GLN A CA 1
ATOM 927 C C . GLN A 1 120 ? 4.460 5.826 11.687 1.00 93.25 120 GLN A C 1
ATOM 929 O O . GLN A 1 120 ? 3.769 6.529 12.421 1.00 93.25 120 GLN A O 1
ATOM 934 N N . VAL A 1 121 ? 4.176 4.536 11.473 1.00 92.75 121 VAL A N 1
ATOM 935 C CA . VAL A 1 121 ? 2.987 3.857 12.020 1.00 92.75 121 VAL A CA 1
ATOM 936 C C . VAL A 1 121 ? 2.979 3.879 13.550 1.00 92.75 121 VAL A C 1
ATOM 938 O O . VAL A 1 121 ? 1.961 4.195 14.170 1.00 92.75 121 VAL A O 1
ATOM 941 N N . ARG A 1 122 ? 4.126 3.605 14.190 1.00 91.69 122 ARG A N 1
ATOM 942 C CA . ARG A 1 122 ? 4.255 3.681 15.655 1.00 91.69 122 ARG A CA 1
ATOM 943 C C . ARG A 1 122 ? 3.955 5.081 16.187 1.00 91.69 122 ARG A C 1
ATOM 945 O O . ARG A 1 122 ? 3.324 5.189 17.237 1.00 91.69 122 ARG A O 1
ATOM 952 N N . SER A 1 123 ? 4.347 6.138 15.471 1.00 89.81 123 SER A N 1
ATOM 953 C CA . SER A 1 123 ? 4.112 7.522 15.907 1.00 89.81 123 SER A CA 1
ATOM 954 C C . SER A 1 123 ? 2.622 7.851 16.097 1.00 89.81 123 SER A C 1
ATOM 956 O O . SER A 1 123 ? 2.270 8.580 17.027 1.00 89.81 123 SER A O 1
ATOM 958 N N . TRP A 1 124 ? 1.727 7.233 15.316 1.00 86.56 124 TRP A N 1
ATOM 959 C CA . TRP A 1 124 ? 0.279 7.451 15.421 1.00 86.56 124 TRP A CA 1
ATOM 960 C C . TRP A 1 124 ? -0.358 6.827 16.662 1.00 86.56 124 TRP A C 1
ATOM 962 O O . TRP A 1 124 ? -1.455 7.222 17.059 1.00 86.56 124 TRP A O 1
ATOM 972 N N . SER A 1 125 ? 0.331 5.896 17.327 1.00 73.88 125 SER A N 1
ATOM 973 C CA . SER A 1 125 ? -0.152 5.288 18.575 1.00 73.88 125 SER A CA 1
ATOM 974 C C . SER A 1 125 ? -0.330 6.308 19.706 1.00 73.88 125 SER A C 1
ATOM 976 O O . SER A 1 125 ? -1.048 6.027 20.667 1.00 73.88 125 SER A O 1
ATOM 978 N N . ASN A 1 126 ? 0.299 7.481 19.578 1.00 76.19 126 ASN A N 1
ATOM 979 C CA . ASN A 1 126 ? 0.260 8.569 20.551 1.00 76.19 126 ASN A CA 1
ATOM 980 C C . ASN A 1 126 ? -0.844 9.604 20.271 1.00 76.19 126 ASN A C 1
ATOM 982 O O . ASN A 1 126 ? -0.996 10.549 21.044 1.00 76.19 126 ASN A O 1
ATOM 986 N N . LEU A 1 127 ? -1.608 9.461 19.182 1.00 71.00 127 LEU A N 1
ATOM 987 C CA . LEU A 1 127 ? -2.638 10.431 18.815 1.00 71.00 127 LEU A CA 1
ATOM 988 C C . LEU A 1 127 ? -3.920 10.256 19.652 1.00 71.00 127 LEU A C 1
ATOM 990 O O . LEU A 1 127 ? -4.344 9.127 19.929 1.00 71.00 127 LEU A O 1
ATOM 994 N N . PRO A 1 128 ? -4.601 11.356 20.028 1.00 59.38 128 PRO A N 1
ATOM 995 C CA . PRO A 1 128 ? -5.949 11.270 20.570 1.00 59.38 128 PRO A CA 1
ATOM 996 C C . PRO A 1 128 ? -6.879 10.672 19.504 1.00 59.38 128 PRO A C 1
ATOM 998 O O . PRO A 1 128 ? -6.874 11.112 18.360 1.00 59.38 128 PRO A O 1
ATOM 1001 N N . ASN A 1 129 ? -7.701 9.684 19.877 1.00 70.88 129 ASN A N 1
ATOM 1002 C CA . ASN A 1 129 ? -8.555 8.937 18.937 1.00 70.88 129 ASN A CA 1
ATOM 1003 C C . ASN A 1 129 ? -7.760 8.085 17.917 1.00 70.88 129 ASN A C 1
ATOM 1005 O O . ASN A 1 129 ? -8.111 8.036 16.738 1.00 70.88 129 ASN A O 1
ATOM 1009 N N . LYS A 1 130 ? -6.681 7.431 18.382 1.00 74.06 130 LYS A N 1
ATOM 1010 C CA . LYS A 1 130 ? -5.774 6.633 17.545 1.00 74.06 130 LYS A CA 1
ATOM 1011 C C . LYS A 1 130 ? -6.500 5.554 16.722 1.00 74.06 130 LYS A C 1
ATOM 1013 O O . LYS A 1 130 ? -7.329 4.829 17.283 1.00 74.06 130 LYS A O 1
ATOM 1018 N N . PRO A 1 131 ? -6.170 5.398 15.428 1.00 80.31 131 PRO A N 1
ATOM 1019 C CA . PRO A 1 131 ? -6.610 4.243 14.661 1.00 80.31 131 PRO A CA 1
ATOM 1020 C C . PRO A 1 131 ? -5.936 2.968 15.184 1.00 80.31 131 PRO A C 1
ATOM 1022 O O . PRO A 1 131 ? -4.795 2.996 15.652 1.00 80.31 131 PRO A O 1
ATOM 1025 N N . GLN A 1 132 ? -6.630 1.834 15.081 1.00 86.19 132 GLN A N 1
ATOM 1026 C CA . GLN A 1 132 ? -5.979 0.535 15.223 1.00 86.19 132 GLN A CA 1
ATOM 1027 C C . GLN A 1 132 ? -5.331 0.209 13.881 1.00 86.19 132 GLN A C 1
ATOM 1029 O O . GLN A 1 132 ? -6.045 -0.039 12.911 1.00 86.19 132 GLN A O 1
ATOM 1034 N N . VAL A 1 133 ? -4.001 0.246 13.819 1.00 90.69 133 VAL A N 1
ATOM 1035 C CA . VAL A 1 133 ? -3.250 0.024 12.580 1.00 90.69 133 VAL A CA 1
ATOM 1036 C C . VAL A 1 133 ? -2.480 -1.284 12.671 1.00 90.69 133 VAL A C 1
ATOM 1038 O O . VAL A 1 133 ? -1.603 -1.427 13.520 1.00 90.69 133 VAL A O 1
ATOM 1041 N N . ASP A 1 134 ? -2.786 -2.202 11.763 1.00 93.19 134 ASP A N 1
ATOM 1042 C CA . ASP A 1 134 ? -2.056 -3.450 11.585 1.00 93.19 134 ASP A CA 1
ATOM 1043 C C . ASP A 1 134 ? -1.114 -3.293 10.384 1.00 93.19 134 ASP A C 1
ATOM 1045 O O . ASP A 1 134 ? -1.566 -3.190 9.242 1.00 93.19 134 ASP A O 1
ATOM 1049 N N . LEU A 1 135 ? 0.196 -3.257 10.635 1.00 95.06 135 LEU A N 1
ATOM 1050 C CA . LEU A 1 135 ? 1.214 -3.299 9.584 1.00 95.06 135 LEU A CA 1
ATOM 1051 C C . LEU A 1 135 ? 1.574 -4.762 9.305 1.00 95.06 135 LEU A C 1
ATOM 1053 O O . LEU A 1 135 ? 2.068 -5.454 10.194 1.00 95.06 135 LEU A O 1
ATOM 1057 N N . LEU A 1 136 ? 1.296 -5.230 8.089 1.00 95.06 136 LEU A N 1
ATOM 1058 C CA . LEU A 1 136 ? 1.609 -6.593 7.663 1.00 95.06 136 LEU A CA 1
ATOM 1059 C C . LEU A 1 136 ? 3.097 -6.746 7.319 1.00 95.06 136 LEU A C 1
ATOM 1061 O O . LEU A 1 136 ? 3.792 -5.761 7.072 1.00 95.06 136 LEU A O 1
ATOM 1065 N N . SER A 1 137 ? 3.569 -7.992 7.271 1.00 93.81 137 SER A N 1
ATOM 1066 C CA . SER A 1 137 ? 4.910 -8.332 6.784 1.00 93.81 137 SER A CA 1
ATOM 1067 C C . SER A 1 137 ? 5.071 -8.043 5.286 1.00 93.81 137 SER A C 1
ATOM 1069 O O . SER A 1 137 ? 4.090 -7.987 4.539 1.00 93.81 137 SER A O 1
ATOM 1071 N N . THR A 1 138 ? 6.321 -7.887 4.850 1.00 94.00 138 THR A N 1
ATOM 1072 C CA . THR A 1 138 ? 6.708 -7.798 3.436 1.00 94.00 138 THR A CA 1
ATOM 1073 C C . THR A 1 138 ? 6.509 -9.120 2.693 1.00 94.00 138 THR A C 1
ATOM 1075 O O . THR A 1 138 ? 6.144 -10.144 3.274 1.00 94.00 138 THR A O 1
ATOM 1078 N N . LEU A 1 139 ? 6.693 -9.093 1.370 1.00 91.25 139 LEU A N 1
ATOM 1079 C CA . LEU A 1 139 ? 6.343 -10.217 0.500 1.00 91.25 139 LEU A CA 1
ATOM 1080 C C . LEU A 1 139 ? 7.268 -11.436 0.659 1.00 91.25 139 LEU A C 1
ATOM 1082 O O . LEU A 1 139 ? 6.819 -12.558 0.432 1.00 91.25 139 LEU A O 1
ATOM 1086 N N . ASP A 1 140 ? 8.523 -11.240 1.064 1.00 88.25 140 ASP A N 1
ATOM 1087 C CA . ASP A 1 140 ? 9.497 -12.302 1.362 1.00 88.25 140 ASP A CA 1
ATOM 1088 C C . ASP A 1 140 ? 9.092 -13.216 2.521 1.00 88.25 140 ASP A C 1
ATOM 1090 O O . ASP A 1 140 ? 9.522 -14.368 2.568 1.00 88.25 140 ASP A O 1
ATOM 1094 N N . ALA A 1 141 ? 8.207 -12.761 3.409 1.00 87.06 141 ALA A N 1
ATOM 1095 C CA . ALA A 1 141 ? 7.634 -13.603 4.455 1.00 87.06 141 ALA A CA 1
ATOM 1096 C C . ALA A 1 141 ? 6.745 -14.737 3.901 1.00 87.06 141 ALA A C 1
ATOM 1098 O O . ALA A 1 141 ? 6.336 -15.620 4.657 1.00 87.06 141 ALA A O 1
ATOM 1099 N N . ASN A 1 142 ? 6.422 -14.728 2.601 1.00 89.12 142 ASN A N 1
ATOM 1100 C CA . ASN A 1 142 ? 5.606 -15.745 1.951 1.00 89.12 142 ASN A CA 1
ATOM 1101 C C . ASN A 1 142 ? 6.469 -16.749 1.155 1.00 89.12 142 ASN A C 1
ATOM 1103 O O . ASN A 1 142 ? 6.962 -16.404 0.078 1.00 89.12 142 ASN A O 1
ATOM 1107 N N . PRO A 1 143 ? 6.570 -18.023 1.586 1.00 88.38 143 PRO A N 1
ATOM 1108 C CA . PRO A 1 143 ? 7.301 -19.062 0.855 1.00 88.38 143 PRO A CA 1
ATOM 1109 C C . PRO A 1 143 ? 6.837 -19.265 -0.595 1.00 88.38 143 PRO A C 1
ATOM 1111 O O . PRO A 1 143 ? 7.637 -19.647 -1.445 1.00 88.38 143 PRO A O 1
ATOM 1114 N N . ALA A 1 144 ? 5.573 -18.958 -0.915 1.00 92.06 144 ALA A N 1
ATOM 1115 C CA . ALA A 1 144 ? 5.053 -19.050 -2.281 1.00 92.06 144 ALA A CA 1
ATOM 1116 C C . ALA A 1 144 ? 5.759 -18.096 -3.262 1.00 92.06 144 ALA A C 1
ATOM 1118 O O . ALA A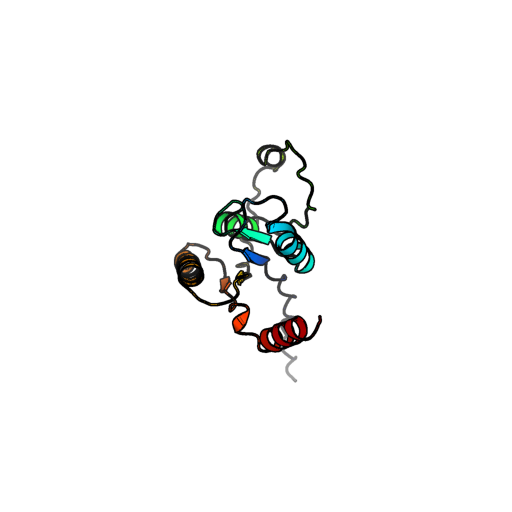 1 144 ? 5.717 -18.311 -4.473 1.00 92.06 144 ALA A O 1
ATOM 1119 N N . LEU A 1 145 ? 6.430 -17.054 -2.760 1.00 91.62 145 LEU A N 1
ATOM 1120 C CA . LEU A 1 145 ? 7.243 -16.169 -3.584 1.00 91.62 145 LEU A CA 1
ATOM 1121 C C . LEU A 1 145 ? 8.456 -16.902 -4.174 1.00 91.62 145 LEU A C 1
ATOM 1123 O O . LEU A 1 145 ? 8.797 -16.666 -5.330 1.00 91.62 145 LEU A O 1
ATOM 1127 N N . VAL A 1 146 ? 9.074 -17.815 -3.418 1.00 90.50 146 VAL A N 1
ATOM 1128 C CA . VAL A 1 146 ? 10.197 -18.631 -3.907 1.00 90.50 146 VAL A CA 1
ATOM 1129 C C . VAL A 1 146 ? 9.736 -19.510 -5.065 1.00 90.50 146 VAL A C 1
ATOM 1131 O O . VAL A 1 146 ? 10.376 -19.521 -6.112 1.00 90.50 146 VAL A O 1
ATOM 1134 N N . GLU A 1 147 ? 8.582 -20.163 -4.920 1.00 90.81 147 GLU A N 1
ATOM 1135 C CA . GLU A 1 147 ? 7.978 -20.971 -5.986 1.00 90.81 147 GLU A CA 1
ATOM 1136 C C . GLU A 1 147 ? 7.674 -20.137 -7.234 1.00 90.81 147 GLU A C 1
ATOM 1138 O O . GLU A 1 147 ? 7.937 -20.566 -8.356 1.00 90.81 147 GLU A O 1
ATOM 1143 N N . LEU A 1 148 ? 7.175 -18.911 -7.058 1.00 92.50 148 LEU A N 1
ATOM 1144 C CA . LEU A 1 148 ? 6.927 -18.000 -8.173 1.00 92.50 148 LEU A CA 1
ATOM 1145 C C . LEU A 1 148 ? 8.225 -17.591 -8.888 1.00 92.50 148 LEU A C 1
ATOM 1147 O O . LEU A 1 148 ? 8.244 -17.518 -10.117 1.00 92.50 148 LEU A O 1
ATOM 1151 N N . ILE A 1 149 ? 9.307 -17.342 -8.142 1.00 91.81 149 ILE A N 1
ATOM 1152 C CA . ILE A 1 149 ? 10.626 -17.022 -8.707 1.00 91.81 149 ILE A CA 1
ATOM 1153 C C . ILE A 1 149 ? 11.178 -18.225 -9.475 1.00 91.81 149 ILE A C 1
ATOM 1155 O O . ILE A 1 149 ? 11.607 -18.067 -10.616 1.00 91.81 149 ILE A O 1
ATOM 1159 N N . LEU A 1 150 ? 11.128 -19.423 -8.885 1.00 92.56 150 LEU A N 1
ATOM 1160 C CA . LEU A 1 150 ? 11.562 -20.660 -9.537 1.00 92.56 150 LEU A CA 1
ATOM 1161 C C . LEU A 1 150 ? 10.774 -20.911 -10.817 1.00 92.56 150 LEU A C 1
ATOM 1163 O O . LEU A 1 150 ? 11.362 -21.172 -11.863 1.00 92.56 150 LEU A O 1
ATOM 1167 N N . LYS A 1 151 ? 9.450 -20.765 -10.759 1.00 93.94 151 LYS A N 1
ATOM 1168 C CA . LYS A 1 151 ? 8.592 -20.855 -11.935 1.00 93.94 151 LYS A CA 1
ATOM 1169 C C . LYS A 1 151 ? 9.026 -19.858 -13.008 1.00 93.94 151 LYS A C 1
ATOM 1171 O O . LYS A 1 151 ? 9.209 -20.242 -14.152 1.00 93.94 151 LYS A O 1
ATOM 1176 N N . ARG A 1 152 ? 9.274 -18.597 -12.643 1.00 92.44 152 ARG A N 1
ATOM 1177 C CA . ARG A 1 152 ? 9.696 -17.571 -13.605 1.00 92.44 152 ARG A CA 1
ATOM 1178 C C . ARG A 1 152 ? 11.060 -17.853 -14.243 1.00 92.44 152 ARG A C 1
ATOM 1180 O O . ARG A 1 152 ? 11.251 -17.461 -15.387 1.00 92.44 152 ARG A O 1
ATOM 1187 N N . LEU A 1 153 ? 11.986 -18.483 -13.518 1.00 93.12 153 LEU A N 1
ATOM 1188 C CA . LEU A 1 153 ? 13.298 -18.886 -14.040 1.00 93.12 153 LEU A CA 1
ATOM 1189 C C . LEU A 1 153 ? 13.213 -20.080 -14.998 1.00 93.12 153 LEU A C 1
ATOM 1191 O O . LEU A 1 153 ? 14.055 -20.200 -15.880 1.00 93.12 153 LEU A O 1
ATOM 1195 N N . ASN A 1 154 ? 12.226 -20.954 -14.802 1.00 92.56 154 ASN A N 1
ATOM 1196 C CA . ASN A 1 154 ? 12.035 -22.160 -15.607 1.00 92.56 154 ASN A CA 1
ATOM 1197 C C . ASN A 1 154 ? 11.064 -21.954 -16.784 1.00 92.56 154 ASN A C 1
ATOM 1199 O O . ASN A 1 154 ? 11.090 -22.739 -17.728 1.00 92.56 154 ASN A O 1
ATOM 1203 N N . ASP A 1 155 ? 10.225 -20.917 -16.729 1.00 79.19 155 ASP A N 1
ATOM 1204 C CA . ASP A 1 155 ? 9.338 -20.482 -17.810 1.00 79.19 155 ASP A CA 1
ATOM 1205 C C . ASP A 1 155 ? 10.111 -19.569 -18.803 1.00 79.19 155 ASP A C 1
ATOM 1207 O O . ASP A 1 155 ? 9.863 -18.354 -18.856 1.00 79.19 155 ASP A O 1
ATOM 1211 N N . GLU A 1 156 ? 11.056 -20.151 -19.562 1.00 55.50 156 GLU A N 1
ATOM 1212 C CA . GLU A 1 156 ? 11.500 -19.642 -20.884 1.00 55.50 156 GLU A CA 1
ATOM 1213 C C . GLU A 1 156 ? 10.688 -20.278 -22.021 1.00 55.50 156 GLU A C 1
ATOM 1215 O O . GLU A 1 156 ? 10.554 -21.524 -22.045 1.00 55.50 156 GLU A O 1
#

Secondary structure (DSSP, 8-state):
-PPPPP------PPPPEEEEEE----STTTTHHHHHHHHHTT-EEEESSSSSBHHHHHHHHHH-SS-----S---S---GGGSGGGPPP----------EEEEEEE-SS-SHHHHHHHHHHHHGGGSTT--EEEEPPPGGG-THHHHHHHHHHH--

pLDDT: mean 75.78, std 22.6, range [33.38, 97.75]

Radius of gyration: 19.78 Å; chains: 1; bounding box: 51×45×56 Å

Sequence (156 aa):
MTPPSPQILESPQAPPCRILLAHGSRRPGGNTIVEQLARDLDAHLAYWSMAPSLEDCLNHCMNHRLSPVKPNCLREGLHWETIEAMQPPLSVQPRAPVRRIVILPYFLSEGGITDAIAQQVRSWSNLPNKPQVDLLSTLDANPALVELILKRLNDE

Foldseek 3Di:
DDDDDDDPPPDPDDDAAEEEEEQDDPDVVPCVVV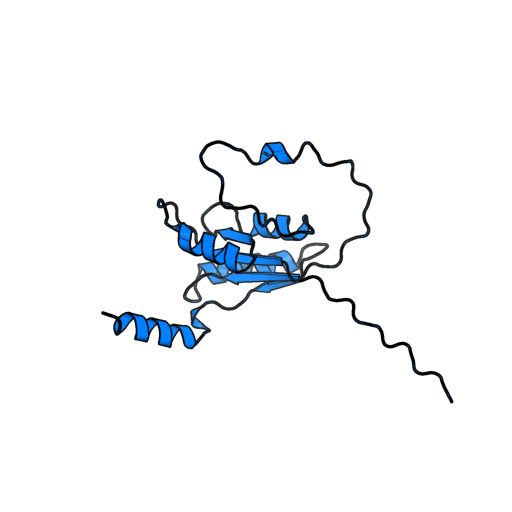LVVCLVVLHHYAHPPDPPHPVVRVVCSQPDPDRPPDDPDDDDDDDPPPVVVPDDDDDPDPRDPQGEYEYEYADQADDDSVVVVVVVLVVQVPDDSGHNYHYDHYPPVDPVVVVVVVVVVVVD